Protein 7QDK (pdb70)

B-factor: mean 21.82, std 7.37, range [13.22, 81.45]

Foldseek 3Di:
DVVVVVVVVVVVVVVVVVVVVVVVVVVCD/DVVVVVVVVVVVVVVVVVVVVVVVVVVCD/DVVVVVVVVVVVVVVVVVVVVVVVVVVCD

Solvent-accessible surface area: 6168 Å² total

Secondary structure (DSSP, 8-state):
-HHHHHHHHHHHHHHHHHHHHHHHHHH--/-HHHHHHHHHHHHHHHHHHHHHHHHHH--/-HHHHHHHHHHHHHHHHHHHHHHHHHH--

Sequence (87 aa):
GELAALKQELAALKWELAALKEELAALKGGELAALKQELAALKWWEELAALKEELAALKGGELAALKQELAA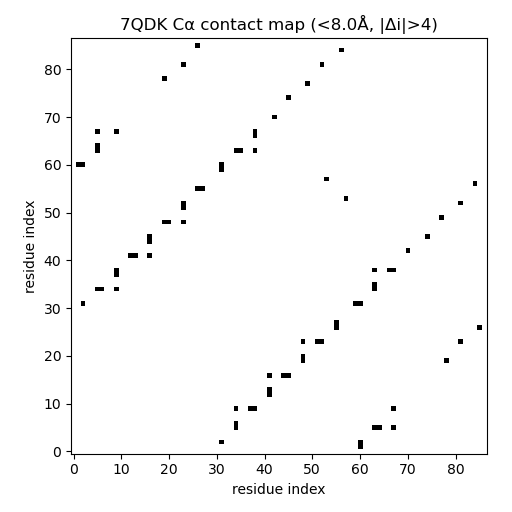LKWELAALKEELAALKG

Radius of gyration: 14.19 Å; Cα contacts (8 Å, |Δi|>4): 41; chains: 3; bounding box: 20×17×45 Å

Structure (mmCIF, N/CA/C/O backbone):
data_7QDK
#
_entry.id   7QDK
#
_cell.length_a   22.220
_cell.length_b   22.220
_cell.length_c   128.320
_cell.angle_alpha   90.000
_cell.angle_beta   90.000
_cell.angle_gamma   120.000
#
_symmetry.space_group_name_H-M   'P 31'
#
loop_
_entity.id
_entity.type
_entity.pdbx_description
1 polymer CC-TypeN-LaLd
2 non-polymer 'SODIUM ION'
3 non-polymer (4S)-2-METHYL-2,4-PENTANEDIOL
4 non-polymer GLYCEROL
5 water water
#
loop_
_atom_site.group_PDB
_atom_site.id
_atom_site.type_symbol
_atom_site.label_atom_id
_atom_site.label_alt_id
_atom_site.label_comp_id
_atom_site.label_asym_id
_atom_site.label_entity_id
_atom_site.label_seq_id
_atom_site.pdbx_PDB_ins_code
_atom_site.Cartn_x
_atom_site.Cartn_y
_atom_site.Cartn_z
_atom_site.occupancy
_atom_site.B_iso_or_equiv
_atom_site.auth_seq_id
_atom_site.auth_comp_id
_atom_site.auth_asym_id
_atom_site.auth_atom_id
_atom_site.pdbx_PDB_model_num
ATOM 4 N N . GLY A 1 2 ? 8.424 1.327 -10.512 1.00 25.67 1 GLY A N 1
ATOM 5 C CA . GLY A 1 2 ? 8.828 0.618 -9.274 1.00 25.42 1 GLY A CA 1
ATOM 6 C C . GLY A 1 2 ? 8.717 1.517 -8.058 1.00 23.88 1 GLY A C 1
ATOM 7 O O . GLY A 1 2 ? 8.206 1.070 -7.004 1.00 24.12 1 GLY A O 1
ATOM 8 N N . GLU A 1 3 ? 9.135 2.776 -8.197 1.00 22.77 2 GLU A N 1
ATOM 9 C CA . GLU A 1 3 ? 9.062 3.770 -7.094 1.00 24.13 2 GLU A CA 1
ATOM 10 C C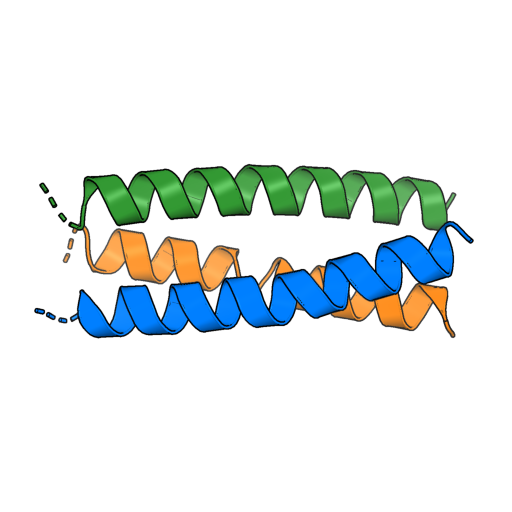 . GLU A 1 3 ? 7.597 4.101 -6.805 1.00 21.62 2 GLU A C 1
ATOM 11 O O . GLU A 1 3 ? 7.228 4.161 -5.645 1.00 22.72 2 GLU A O 1
ATOM 14 N N . LEU A 1 4 ? 6.763 4.266 -7.819 1.00 20.16 3 LEU A N 1
ATOM 15 C CA . LEU A 1 4 ? 5.329 4.572 -7.636 1.00 20.60 3 LEU A CA 1
ATOM 16 C C . LEU A 1 4 ? 4.659 3.396 -6.913 1.00 19.04 3 LEU A C 1
ATOM 17 O O . LEU A 1 4 ? 3.931 3.641 -5.961 1.00 18.55 3 LEU A O 1
ATOM 22 N N . ALA A 1 5 ? 4.945 2.162 -7.322 1.00 17.80 4 ALA A N 1
ATOM 23 C CA . ALA A 1 5 ? 4.367 0.956 -6.697 1.00 18.43 4 ALA A CA 1
ATOM 24 C C . ALA A 1 5 ? 4.794 0.910 -5.224 1.00 17.47 4 ALA A C 1
ATOM 25 O O . ALA A 1 5 ? 3.948 0.616 -4.345 1.00 17.66 4 ALA A O 1
ATOM 27 N N . ALA A 1 6 ? 6.060 1.187 -4.940 1.00 16.88 5 ALA A N 1
ATOM 28 C CA . ALA A 1 6 ? 6.594 1.158 -3.558 1.00 17.49 5 ALA A CA 1
ATOM 29 C C . ALA A 1 6 ? 5.893 2.231 -2.722 1.00 16.37 5 ALA A C 1
ATOM 30 O O . ALA A 1 6 ? 5.551 1.956 -1.557 1.00 17.52 5 ALA A O 1
ATOM 32 N N . LEU A 1 7 ? 5.692 3.427 -3.266 1.00 16.84 6 LEU A N 1
ATOM 33 C CA . LEU A 1 7 ? 5.021 4.521 -2.518 1.00 19.01 6 LEU A CA 1
ATOM 34 C C . LEU A 1 7 ? 3.565 4.147 -2.261 1.00 17.27 6 LEU A C 1
ATOM 35 O O . LEU A 1 7 ? 3.073 4.389 -1.141 1.00 17.61 6 LEU A O 1
ATOM 40 N N . LYS A 1 8 ? 2.891 3.537 -3.234 1.00 16.97 7 LYS A N 1
ATOM 41 C CA . LYS A 1 8 ? 1.475 3.120 -3.072 1.00 17.09 7 LYS A CA 1
ATOM 42 C C . LYS A 1 8 ? 1.382 2.105 -1.933 1.00 17.10 7 LYS A C 1
ATOM 43 O O . LYS A 1 8 ? 0.447 2.223 -1.094 1.00 18.34 7 LYS A O 1
ATOM 49 N N . GLN A 1 9 ? 2.317 1.155 -1.882 1.00 16.50 8 GLN A N 1
ATOM 50 C CA . GLN A 1 9 ? 2.334 0.098 -0.834 1.00 17.77 8 GLN A CA 1
ATOM 51 C C . GLN A 1 9 ? 2.560 0.754 0.534 1.00 17.68 8 GLN A C 1
ATOM 52 O O . GLN A 1 9 ? 1.891 0.357 1.515 1.00 19.17 8 GLN A O 1
ATOM 58 N N . GLU A 1 10 ? 3.480 1.712 0.623 1.00 18.08 9 GLU A N 1
ATOM 59 C CA . GLU A 1 10 ? 3.785 2.386 1.913 1.00 18.64 9 GLU A CA 1
ATOM 60 C C . GLU A 1 10 ? 2.551 3.168 2.367 1.00 17.55 9 GLU A C 1
ATOM 61 O O . GLU A 1 10 ? 2.228 3.148 3.554 1.00 18.19 9 GLU A O 1
ATOM 67 N N . LEU A 1 11 ? 1.869 3.853 1.457 1.00 17.04 10 LEU A N 1
ATOM 68 C CA . LEU A 1 11 ? 0.675 4.637 1.849 1.00 16.26 10 LEU A CA 1
ATOM 69 C C . LEU A 1 11 ? -0.424 3.703 2.344 1.00 16.32 10 LEU A C 1
ATOM 70 O O . LEU A 1 11 ? -1.097 4.033 3.347 1.00 17.94 10 LEU A O 1
ATOM 75 N N . ALA A 1 12 ? -0.595 2.546 1.719 1.00 17.38 11 ALA A N 1
ATOM 76 C CA . ALA A 1 12 ? -1.636 1.587 2.140 1.00 19.23 11 ALA A CA 1
ATOM 77 C C . ALA A 1 12 ? -1.311 1.117 3.554 1.00 18.18 11 ALA A C 1
ATOM 78 O O . ALA A 1 12 ? -2.240 1.011 4.368 1.00 20.03 11 ALA A O 1
ATOM 80 N N . ALA A 1 13 ? -0.043 0.841 3.849 1.00 17.36 12 ALA A N 1
ATOM 81 C CA . ALA A 1 13 ? 0.387 0.352 5.178 1.00 19.37 12 ALA A CA 1
ATOM 82 C C . ALA A 1 13 ? 0.134 1.457 6.205 1.00 18.36 12 ALA A C 1
ATOM 83 O O . ALA A 1 13 ? -0.334 1.153 7.309 1.00 18.71 12 ALA A O 1
ATOM 85 N N . LEU A 1 14 ? 0.470 2.699 5.868 1.00 17.47 13 LEU A N 1
ATOM 86 C CA . LEU A 1 14 ? 0.298 3.840 6.799 1.00 17.80 13 LEU A CA 1
ATOM 87 C C . LEU A 1 14 ? -1.182 4.034 7.133 1.00 16.99 13 LEU A C 1
ATOM 88 O O . LEU A 1 14 ? -1.447 4.404 8.292 1.00 18.52 13 LEU A O 1
ATOM 93 N N . LYS A 1 15 ? -2.127 3.733 6.249 1.00 17.35 14 LYS A N 1
ATOM 94 C CA . LYS A 1 15 ? -3.574 3.801 6.579 1.00 18.28 14 LYS A CA 1
ATOM 95 C C . LYS A 1 15 ? -3.891 2.847 7.744 1.00 17.60 14 LYS A C 1
ATOM 96 O O . LYS A 1 15 ? -4.575 3.244 8.695 1.00 17.90 14 LYS A O 1
ATOM 100 N N . TRP A 1 16 ? -3.374 1.627 7.685 1.00 15.91 15 TRP A N 1
ATOM 101 C CA . TRP A 1 16 ? -3.598 0.621 8.749 1.00 16.51 15 TRP A CA 1
ATOM 102 C C . TRP A 1 16 ? -2.897 1.089 10.022 1.00 16.19 15 TRP A C 1
ATOM 103 O O . TRP A 1 16 ? -3.476 0.939 11.086 1.00 17.27 15 TRP A O 1
ATOM 114 N N . GLU A 1 17 ? -1.679 1.615 9.932 1.00 15.01 16 GLU A N 1
ATOM 115 C CA . GLU A 1 17 ? -0.929 2.106 11.124 1.00 15.23 16 GLU A CA 1
ATOM 116 C C . GLU A 1 17 ? -1.734 3.220 11.820 1.00 15.31 16 GLU A C 1
ATOM 117 O O . GLU A 1 17 ? -1.849 3.219 13.066 1.00 15.37 16 GLU A O 1
ATOM 123 N N . LEU A 1 18 ? -2.260 4.167 11.057 1.00 15.87 17 LEU A N 1
ATOM 124 C CA . LEU A 1 18 ? -3.041 5.270 11.665 1.00 15.69 17 LEU A CA 1
ATOM 125 C C . LEU A 1 18 ? -4.325 4.724 12.297 1.00 15.00 17 LEU A C 1
ATOM 126 O O . LEU A 1 18 ? -4.706 5.195 13.373 1.00 16.02 17 LEU A O 1
ATOM 131 N N . ALA A 1 19 ? -4.999 3.770 11.672 1.00 15.35 18 ALA A N 1
ATOM 132 C CA . ALA A 1 19 ? -6.211 3.147 12.251 1.00 16.37 18 ALA A CA 1
ATOM 133 C C . ALA A 1 19 ? -5.846 2.470 13.579 1.00 15.39 18 ALA A C 1
ATOM 134 O O . ALA A 1 19 ? -6.613 2.584 14.543 1.00 17.40 18 ALA A O 1
ATOM 136 N N . ALA A 1 20 ? -4.712 1.785 13.652 1.00 15.83 19 ALA A N 1
ATOM 137 C CA . ALA A 1 20 ? -4.291 1.100 14.897 1.00 16.56 19 ALA A CA 1
ATOM 138 C C . ALA A 1 20 ? -4.016 2.150 15.976 1.00 15.41 19 ALA A C 1
ATOM 139 O O . ALA A 1 20 ? -4.396 1.925 17.149 1.00 16.14 19 ALA A O 1
ATOM 141 N N . LEU A 1 21 ? -3.430 3.288 15.619 1.00 15.25 20 LEU A N 1
ATOM 142 C CA . LEU A 1 21 ? -3.170 4.351 16.613 1.00 16.17 20 LEU A CA 1
ATOM 143 C C . LEU A 1 21 ? -4.498 4.926 17.096 1.00 14.68 20 LEU A C 1
ATOM 144 O O . LEU A 1 21 ? -4.625 5.190 18.298 1.00 15.63 20 LEU A O 1
ATOM 149 N N . LYS A 1 22 ? -5.475 5.108 16.219 1.00 15.90 21 LYS A N 1
ATOM 150 C CA . LYS A 1 22 ? -6.820 5.568 16.643 1.00 15.85 21 LYS A CA 1
ATOM 151 C C . LYS A 1 22 ? -7.402 4.607 17.695 1.00 15.48 21 LYS A C 1
ATOM 152 O O . LYS A 1 22 ? -7.995 5.073 18.671 1.00 15.36 21 LYS A O 1
ATOM 158 N N . GLU A 1 23 ? -7.260 3.302 17.494 1.00 15.20 22 GLU A N 1
ATOM 159 C CA . GLU A 1 23 ? -7.776 2.283 18.439 1.00 16.35 22 GLU A CA 1
ATOM 160 C C . GLU A 1 23 ? -7.053 2.412 19.788 1.00 15.39 22 GLU A C 1
ATOM 161 O O . GLU A 1 23 ? -7.695 2.286 20.839 1.00 16.13 22 GLU A O 1
ATOM 167 N N . GLU A 1 24 ? -5.746 2.632 19.767 1.00 15.12 23 GLU A N 1
ATOM 168 C CA . GLU A 1 24 ? -4.945 2.790 21.008 1.00 15.68 23 GLU A CA 1
ATOM 169 C C . GLU A 1 24 ? -5.392 4.064 21.742 1.00 15.42 23 GLU A C 1
ATOM 170 O O . GLU A 1 24 ? -5.503 4.050 22.970 1.00 16.37 23 GLU A O 1
ATOM 176 N N . LEU A 1 25 ? -5.627 5.153 21.026 1.00 15.48 24 LEU A N 1
ATOM 177 C CA . LEU A 1 25 ? -6.109 6.401 21.658 1.00 14.95 24 LEU A CA 1
ATOM 178 C C . LEU A 1 25 ? -7.499 6.173 22.264 1.00 14.30 24 LEU A C 1
ATOM 179 O O . LEU A 1 25 ? -7.749 6.669 23.366 1.00 15.74 24 LEU A O 1
ATOM 184 N N . ALA A 1 26 ? -8.401 5.475 21.578 1.00 14.85 25 ALA A N 1
ATOM 185 C CA . ALA A 1 26 ? -9.743 5.186 22.138 1.00 15.15 25 ALA A CA 1
ATOM 186 C C . ALA A 1 26 ? -9.585 4.379 23.434 1.00 15.33 25 ALA A C 1
ATOM 187 O O . ALA A 1 26 ? -10.295 4.670 24.416 1.00 16.28 25 ALA A O 1
ATOM 189 N N . ALA A 1 27 ? -8.673 3.407 23.463 1.00 15.86 26 ALA A N 1
ATOM 190 C CA . ALA A 1 27 ? -8.435 2.588 24.667 1.00 16.09 26 ALA A CA 1
ATOM 191 C C . ALA A 1 27 ? -7.968 3.493 25.810 1.00 15.98 26 ALA A C 1
ATOM 192 O O . ALA A 1 27 ? -8.438 3.311 26.947 1.00 18.19 26 ALA A O 1
ATOM 194 N N . LEU A 1 28 ? -7.100 4.455 25.526 1.00 16.43 27 LEU A N 1
ATOM 195 C CA . LEU A 1 28 ? -6.617 5.404 26.552 1.00 18.23 27 LEU A CA 1
ATOM 196 C C . LEU A 1 28 ? -7.778 6.265 27.040 1.00 17.07 27 LEU A C 1
ATOM 197 O O . LEU A 1 28 ? -7.868 6.527 28.249 1.00 20.12 27 LEU A O 1
ATOM 202 N N . LYS A 1 29 ? -8.672 6.683 26.152 1.00 17.22 28 LYS A N 1
ATOM 203 C CA . LYS A 1 29 ? -9.908 7.396 26.533 1.00 18.97 28 LYS A CA 1
ATOM 204 C C . LYS A 1 29 ? -10.733 6.547 27.508 1.00 17.79 28 LYS A C 1
ATOM 205 O O . LYS A 1 29 ? -11.172 7.041 28.549 1.00 21.57 28 LYS A O 1
ATOM 222 N N . GLY A 1 31 ? -9.697 3.991 29.330 1.00 21.54 30 GLY A N 1
ATOM 223 C CA . GLY A 1 31 ? -8.952 3.636 30.514 1.00 22.24 30 GLY A CA 1
ATOM 224 C C . GLY A 1 31 ? -8.816 4.863 31.378 1.00 22.54 30 GLY A C 1
ATOM 225 O O . GLY A 1 31 ? -9.221 5.974 31.058 1.00 25.78 30 GLY A O 1
ATOM 230 N N . GLY B 1 2 ? -3.808 9.765 -13.685 1.00 18.90 1 GLY B N 1
ATOM 231 C CA . GLY B 1 2 ? -4.044 10.279 -12.313 1.00 18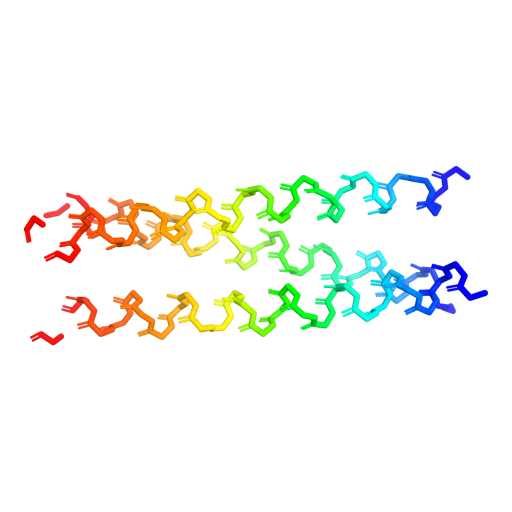.94 1 GLY B CA 1
ATOM 232 C C . GLY B 1 2 ? -3.378 9.439 -11.242 1.00 19.06 1 GLY B C 1
ATOM 233 O O . GLY B 1 2 ? -3.785 9.624 -10.091 1.00 20.90 1 GLY B O 1
ATOM 234 N N . GLU B 1 3 ? -2.377 8.614 -11.545 0.66 17.24 2 GLU B N 1
ATOM 235 C CA . GLU B 1 3 ? -1.783 7.677 -10.543 1.00 20.62 2 GLU B CA 1
ATOM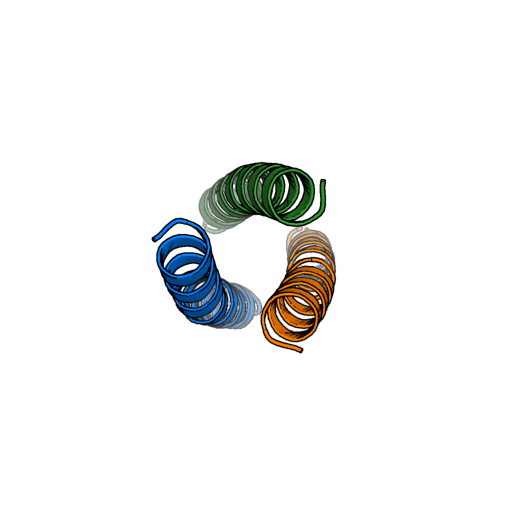 236 C C . GLU B 1 3 ? -1.033 8.486 -9.474 1.00 20.13 2 GLU B C 1
ATOM 237 O O . GLU B 1 3 ? -1.199 8.184 -8.264 1.00 20.62 2 GLU B O 1
ATOM 243 N N . LEU B 1 4 ? -0.222 9.459 -9.872 1.00 19.24 3 LEU B N 1
ATOM 244 C CA . LEU B 1 4 ? 0.555 10.248 -8.877 1.00 19.25 3 LEU B CA 1
ATOM 245 C C . LEU B 1 4 ? -0.396 11.185 -8.143 1.00 17.64 3 LEU B C 1
ATOM 246 O O . LEU B 1 4 ? -0.233 11.374 -6.941 1.00 18.59 3 LEU B O 1
ATOM 251 N N . ALA B 1 5 ? -1.376 11.747 -8.827 1.00 16.38 4 ALA B N 1
ATOM 252 C CA . ALA B 1 5 ? -2.341 12.683 -8.218 1.00 18.47 4 ALA B CA 1
ATOM 253 C C . ALA B 1 5 ? -3.114 11.954 -7.121 1.00 17.29 4 ALA B C 1
ATOM 254 O O . ALA B 1 5 ? -3.345 12.534 -6.041 1.00 17.27 4 ALA B O 1
ATOM 256 N N . ALA B 1 6 ? -3.489 10.702 -7.353 1.00 17.61 5 ALA B N 1
ATOM 257 C CA . ALA B 1 6 ? -4.236 9.894 -6.359 1.00 17.59 5 ALA B CA 1
ATOM 258 C C . ALA B 1 6 ? -3.366 9.683 -5.116 1.00 16.90 5 ALA B C 1
ATOM 259 O O . ALA B 1 6 ? -3.866 9.771 -3.986 1.00 18.20 5 ALA B O 1
ATOM 261 N N . LEU B 1 7 ? -2.084 9.391 -5.300 1.00 16.38 6 LEU B N 1
ATOM 262 C CA . LEU B 1 7 ? -1.149 9.167 -4.169 1.00 17.26 6 LEU B CA 1
ATOM 263 C C . LEU B 1 7 ? -0.970 10.481 -3.406 1.00 15.44 6 LEU B C 1
ATOM 264 O O . LEU B 1 7 ? -0.948 10.451 -2.171 1.00 16.30 6 LEU B O 1
ATOM 269 N N . LYS B 1 8 ? -0.865 11.610 -4.092 1.00 15.41 7 LYS B N 1
ATOM 270 C CA . LYS B 1 8 ? -0.712 12.936 -3.446 1.00 15.62 7 LYS B CA 1
ATOM 271 C C . LYS B 1 8 ? -1.937 13.210 -2.565 1.00 15.06 7 LYS B C 1
ATOM 272 O O . LYS B 1 8 ? -1.784 13.685 -1.437 1.00 16.57 7 LYS B O 1
ATOM 278 N N . GLN B 1 9 ? -3.128 12.895 -3.046 1.00 14.73 8 GLN B N 1
ATOM 279 C CA . GLN B 1 9 ? -4.384 13.129 -2.297 1.00 17.03 8 GLN B CA 1
ATOM 280 C C . GLN B 1 9 ? -4.424 12.208 -1.076 1.00 16.58 8 GLN B C 1
ATOM 281 O O . GLN B 1 9 ? -4.834 12.658 0.001 1.00 16.48 8 GLN B O 1
ATOM 287 N N . GLU B 1 10 ? -3.993 10.959 -1.215 1.00 16.03 9 GLU B N 1
ATOM 288 C CA . GLU B 1 10 ? -3.973 10.006 -0.073 1.00 17.22 9 GLU B CA 1
ATOM 289 C C . GLU B 1 10 ? -2.974 10.515 0.972 1.00 15.90 9 GLU B C 1
ATOM 290 O O . GLU B 1 10 ? -3.253 10.454 2.166 1.00 16.98 9 GLU B O 1
ATOM 296 N N . LEU B 1 11 ? -1.816 10.985 0.552 1.00 16.03 10 LEU B N 1
ATOM 297 C CA . LEU B 1 11 ? -0.781 11.485 1.487 1.00 16.82 10 LEU B CA 1
ATOM 298 C C . LEU B 1 11 ? -1.329 12.709 2.225 1.00 15.38 10 LEU B C 1
ATOM 299 O O . LEU B 1 11 ? -1.135 12.817 3.429 1.00 16.39 10 LEU B O 1
ATOM 304 N N . ALA B 1 12 ? -2.029 13.607 1.550 1.00 15.59 11 ALA B N 1
ATOM 305 C CA . ALA B 1 12 ? -2.596 14.806 2.197 1.00 15.78 11 ALA B CA 1
ATOM 306 C C . ALA B 1 12 ? -3.622 14.374 3.244 1.00 16.27 11 ALA B C 1
ATOM 307 O O . ALA B 1 12 ? -3.627 14.940 4.343 1.00 16.40 11 ALA B O 1
ATOM 309 N N . ALA B 1 13 ? -4.454 13.389 2.939 1.00 15.99 12 ALA B N 1
ATOM 310 C CA . ALA B 1 13 ? -5.474 12.879 3.882 1.00 17.41 12 ALA B CA 1
ATOM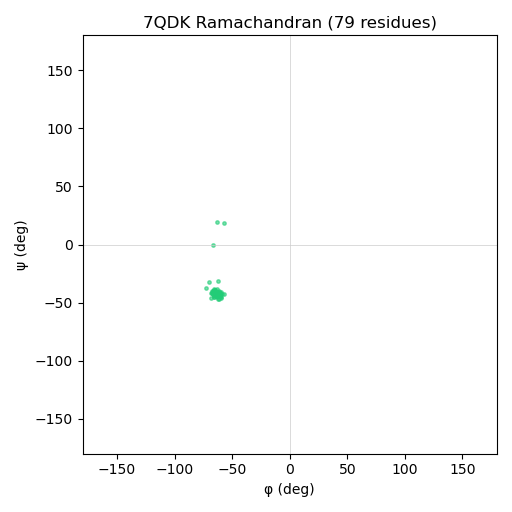 311 C C . ALA B 1 13 ? -4.762 12.256 5.088 1.00 16.10 12 ALA B C 1
ATOM 312 O O . ALA B 1 13 ? -5.201 12.498 6.213 1.00 16.92 12 ALA B O 1
ATOM 314 N N . LEU B 1 14 ? -3.724 11.461 4.867 1.00 16.41 13 LEU B N 1
ATOM 315 C CA . LEU B 1 14 ? -2.975 10.806 5.975 1.00 15.45 13 LEU B CA 1
ATOM 316 C C . LEU B 1 14 ? -2.322 11.881 6.855 1.00 15.65 13 LEU B C 1
ATOM 317 O O . LEU B 1 14 ? -2.286 11.728 8.079 1.00 15.80 13 LEU B O 1
ATOM 322 N N . LYS B 1 15 ? -1.810 12.952 6.283 1.00 14.73 14 LYS B N 1
ATOM 323 C CA . LYS B 1 15 ? -1.184 14.058 7.047 1.00 16.05 14 LYS B CA 1
ATOM 324 C C . LYS B 1 15 ? -2.236 14.713 7.937 1.00 15.46 14 LYS B C 1
ATOM 325 O O . LYS B 1 15 ? -1.950 14.993 9.095 1.00 15.12 14 LYS B O 1
ATOM 331 N N . TRP B 1 16 ? -3.433 14.925 7.425 1.00 15.46 15 TRP B N 1
ATOM 332 C CA A TRP B 1 16 ? -4.562 15.501 8.187 0.46 15.67 15 TRP B CA 1
ATOM 333 C CA B TRP B 1 16 ? -4.563 15.509 8.193 0.54 17.07 15 TRP B CA 1
ATOM 334 C C . TRP B 1 16 ? -4.932 14.552 9.334 1.00 15.44 15 TRP B C 1
ATOM 335 O O . TRP B 1 16 ? -5.129 15.021 10.456 1.00 16.66 15 TRP B O 1
ATOM 356 N N . GLU B 1 17 ? -5.029 13.262 9.057 1.00 15.37 16 GLU B N 1
ATOM 357 C CA A GLU B 1 17 ? -5.391 12.260 10.089 0.68 16.27 16 GLU B CA 1
ATOM 358 C CA B GLU B 1 17 ? -5.368 12.216 10.061 0.32 15.16 16 GLU B CA 1
ATOM 359 C C . GLU B 1 17 ? -4.296 12.208 11.157 1.00 14.20 16 GLU B C 1
ATOM 360 O O . GLU B 1 17 ? -4.639 12.116 12.331 1.00 14.92 16 GLU B O 1
ATOM 371 N N . LEU B 1 18 ? -3.025 12.289 10.792 1.00 14.33 17 LEU B N 1
ATOM 372 C CA . LEU B 1 18 ? -1.923 12.303 11.789 1.00 14.70 17 LEU B CA 1
ATOM 373 C C . LEU B 1 18 ? -2.058 13.542 12.682 1.00 14.49 17 LEU B C 1
ATOM 374 O O . LEU B 1 18 ? -1.910 13.430 13.918 1.00 15.18 17 LEU B O 1
ATOM 379 N N . ALA B 1 19 ? -2.334 14.705 12.105 1.00 14.34 18 ALA B N 1
ATOM 380 C CA . ALA B 1 19 ? -2.515 15.942 12.895 1.00 15.29 18 ALA B CA 1
ATOM 381 C C . ALA B 1 19 ? -3.689 15.758 13.861 1.00 14.21 18 ALA B C 1
ATOM 382 O O . ALA B 1 19 ? -3.566 16.152 15.030 1.00 15.11 18 ALA B O 1
ATOM 384 N N . ALA B 1 20 ? -4.789 15.164 13.417 1.00 14.46 19 ALA B N 1
ATOM 385 C CA . ALA B 1 20 ? -5.984 14.966 14.262 1.00 15.09 19 ALA B CA 1
ATOM 386 C C . ALA B 1 20 ? -5.634 13.996 15.395 1.00 13.72 19 ALA B C 1
ATOM 387 O O . ALA B 1 20 ? -6.103 14.208 16.518 1.00 14.77 19 ALA B O 1
ATOM 389 N N . LEU B 1 21 ? -4.842 12.958 15.138 1.00 13.74 20 LEU B N 1
ATOM 390 C CA . LEU B 1 21 ? -4.437 11.991 16.192 1.00 14.05 20 LEU B CA 1
ATOM 391 C C . LEU B 1 21 ? -3.565 12.722 17.214 1.00 13.92 20 LEU B C 1
ATOM 392 O O . LEU B 1 21 ? -3.733 12.489 18.418 1.00 14.01 20 LEU B O 1
ATOM 397 N N . LYS B 1 22 ? -2.657 13.578 16.773 1.00 13.55 21 LYS B N 1
ATOM 398 C CA . LYS B 1 22 ? -1.822 14.360 17.709 1.00 13.87 21 LYS B CA 1
ATOM 399 C C . LYS B 1 22 ? -2.716 15.223 18.603 1.00 13.58 21 LYS B C 1
ATOM 400 O O . LYS B 1 22 ? -2.428 15.339 19.814 1.00 14.25 21 LYS B O 1
ATOM 406 N N . GLU B 1 23 ? -3.756 15.833 18.054 1.00 14.22 22 GLU B N 1
ATOM 407 C CA . GLU B 1 23 ? -4.676 16.691 18.840 1.00 15.38 22 GLU B CA 1
ATOM 408 C C . GLU B 1 23 ? -5.428 15.842 19.866 1.00 14.47 22 GLU B C 1
ATOM 409 O O . GLU B 1 23 ? -5.577 16.277 21.009 1.00 15.82 22 GLU B O 1
ATOM 415 N N . GLU B 1 24 ? -5.850 14.650 19.483 1.00 13.78 23 GLU B N 1
ATOM 416 C CA . GLU B 1 24 ? -6.565 13.728 20.395 1.00 14.72 23 GLU B CA 1
ATOM 417 C C . GLU B 1 24 ? -5.621 13.298 21.513 1.00 13.98 23 GLU B C 1
ATOM 418 O O . GLU B 1 24 ? -6.066 13.259 22.677 1.00 15.21 23 GLU B O 1
ATOM 424 N N . LEU B 1 25 ? -4.364 13.005 21.205 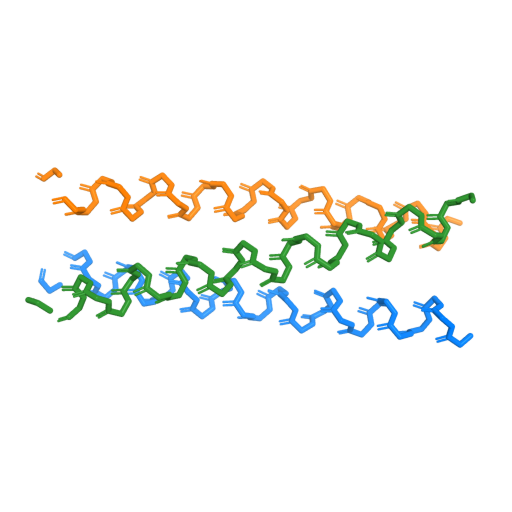1.00 13.84 24 LEU B N 1
ATOM 425 C CA . LEU B 1 25 ? -3.400 12.607 22.251 1.00 13.83 24 LEU B CA 1
ATOM 426 C C . LEU B 1 25 ? -3.171 13.780 23.205 1.00 13.94 24 LEU B C 1
ATOM 427 O O . LEU B 1 25 ? -3.142 13.538 24.423 1.00 15.06 24 LEU B O 1
ATOM 432 N N . ALA B 1 26 ? -3.033 15.008 22.716 1.00 13.22 25 ALA B N 1
ATOM 433 C CA . ALA B 1 26 ? -2.841 16.179 23.600 1.00 13.82 25 ALA B CA 1
ATOM 434 C C . ALA B 1 26 ? -4.055 16.308 24.529 1.00 13.95 25 ALA B C 1
ATOM 435 O O . ALA B 1 26 ? -3.876 16.594 25.716 1.00 14.65 25 ALA B O 1
ATOM 437 N N . ALA B 1 27 ? -5.260 16.117 24.009 1.00 14.72 26 ALA B N 1
ATOM 438 C CA . ALA B 1 27 ? -6.501 16.219 24.806 1.00 16.18 26 ALA B CA 1
ATOM 439 C C . ALA B 1 27 ? -6.476 15.153 25.912 1.00 16.05 26 ALA B C 1
ATOM 440 O O . ALA B 1 27 ? -6.882 15.442 27.041 1.00 17.82 26 ALA B O 1
ATOM 442 N N . LEU B 1 28 ? -6.021 13.946 25.610 1.00 15.40 27 LEU B N 1
ATOM 443 C CA . LEU B 1 28 ? -5.936 12.868 26.625 1.00 16.69 27 LEU B CA 1
ATOM 444 C C . LEU B 1 28 ? -4.872 13.252 27.660 1.00 15.88 27 LEU B C 1
ATOM 445 O O . LEU B 1 28 ? -5.073 13.033 28.865 1.00 18.73 27 LEU B O 1
ATOM 450 N N . LYS B 1 29 ? -3.748 13.785 27.223 1.00 14.78 28 LYS B N 1
ATOM 451 C CA . LYS B 1 29 ? -2.615 14.086 28.126 1.00 15.14 28 LYS B CA 1
ATOM 452 C C . LYS B 1 29 ? -3.021 15.189 29.094 1.00 14.63 28 LYS B C 1
ATOM 453 O O . LYS B 1 29 ? -2.727 15.088 30.288 1.00 15.91 28 LYS B O 1
ATOM 471 N N . GLY B 1 31 ? -6.275 16.938 29.246 1.00 18.03 30 GLY B N 1
ATOM 472 C CA . GLY B 1 31 ? -7.678 17.100 29.575 1.00 21.68 30 GLY B CA 1
ATOM 473 C C . GLY B 1 31 ? -8.067 16.177 30.702 1.00 28.39 30 GLY B C 1
ATOM 474 O O . GLY B 1 31 ? -9.138 16.350 31.269 1.00 36.52 30 GLY B O 1
ATOM 479 N N . GLY C 1 2 ? 10.927 16.381 -9.075 1.00 20.78 1 GLY C N 1
ATOM 480 C CA . GLY C 1 2 ? 9.516 16.473 -9.492 1.00 19.79 1 GLY C CA 1
ATOM 481 C C . GLY C 1 2 ? 8.563 15.817 -8.502 1.00 17.87 1 GLY C C 1
ATOM 482 O O . GLY C 1 2 ? 8.821 15.830 -7.300 1.00 18.54 1 GLY C O 1
ATOM 483 N N . GLU C 1 3 ? 7.433 15.344 -9.019 1.00 16.75 2 GLU C N 1
ATOM 484 C CA . GLU C 1 3 ? 6.267 14.896 -8.222 1.00 16.94 2 GLU C CA 1
ATOM 485 C C . GLU C 1 3 ? 6.638 13.660 -7.402 1.00 16.00 2 GLU C C 1
ATOM 486 O O . GLU C 1 3 ? 6.309 13.630 -6.204 1.00 16.51 2 GLU C O 1
ATOM 492 N N . LEU C 1 4 ? 7.309 12.676 -7.989 1.00 16.51 3 LEU C N 1
ATOM 493 C CA . LEU C 1 4 ? 7.643 11.430 -7.256 1.00 17.37 3 LEU C CA 1
ATOM 494 C C . LEU C 1 4 ? 8.649 11.755 -6.146 1.00 16.94 3 LEU C C 1
ATOM 495 O O . LEU C 1 4 ? 8.472 11.259 -5.027 1.00 16.97 3 LEU C O 1
ATOM 499 N N . ALA C 1 5 ? 9.641 12.599 -6.418 1.00 17.01 4 ALA C N 1
ATOM 500 C CA . ALA C 1 5 ? 10.628 13.004 -5.395 1.00 17.39 4 ALA C CA 1
ATOM 501 C C . ALA C 1 5 ? 9.892 13.699 -4.246 1.00 16.38 4 ALA C C 1
ATOM 502 O O . ALA C 1 5 ? 10.194 13.424 -3.059 1.00 17.41 4 ALA C O 1
ATOM 504 N N . ALA C 1 6 ? 8.958 14.593 -4.564 1.00 16.29 5 ALA C N 1
ATOM 505 C CA . ALA C 1 6 ? 8.193 15.340 -3.543 1.00 16.78 5 ALA C CA 1
ATOM 506 C C . ALA C 1 6 ? 7.361 14.358 -2.706 1.00 16.37 5 ALA C C 1
ATOM 507 O O . ALA C 1 6 ? 7.328 14.515 -1.476 1.00 18.46 5 ALA C O 1
ATOM 509 N N . LEU C 1 7 ? 6.716 13.368 -3.331 1.00 16.15 6 LEU C N 1
ATOM 510 C CA . LEU C 1 7 ? 5.901 12.369 -2.591 1.00 17.55 6 LEU C CA 1
ATOM 511 C C . LEU C 1 7 ? 6.816 11.549 -1.675 1.00 16.48 6 LEU C C 1
ATOM 512 O O . LEU C 1 7 ? 6.435 11.300 -0.525 1.00 17.09 6 LEU C O 1
ATOM 517 N N . LYS C 1 8 ? 7.995 11.148 -2.150 1.00 16.93 7 LYS C N 1
ATOM 518 C CA . LYS C 1 8 ? 8.939 10.336 -1.345 1.00 17.77 7 LYS C CA 1
ATOM 519 C C . LYS C 1 8 ? 9.350 11.134 -0.105 1.00 17.58 7 LYS C C 1
ATOM 520 O O . LYS C 1 8 ? 9.398 10.549 1.016 1.00 18.22 7 LYS C O 1
ATOM 525 N N . GLN C 1 9 ? 9.636 12.426 -0.273 1.00 18.19 8 GLN C N 1
ATOM 526 C CA . GLN C 1 9 ? 10.067 13.298 0.847 1.00 18.80 8 GLN C CA 1
ATOM 527 C C . GLN C 1 9 ? 8.915 13.423 1.855 1.00 18.13 8 GLN C C 1
ATOM 528 O O . GLN C 1 9 ? 9.160 13.371 3.079 1.00 18.56 8 GLN C O 1
ATOM 534 N N . GLU C 1 10 ? 7.687 13.597 1.382 1.00 16.86 9 GLU C N 1
ATOM 535 C CA . GLU C 1 10 ? 6.513 13.755 2.270 1.00 17.58 9 GLU C CA 1
ATOM 536 C C . GLU C 1 10 ? 6.292 12.460 3.032 1.00 16.50 9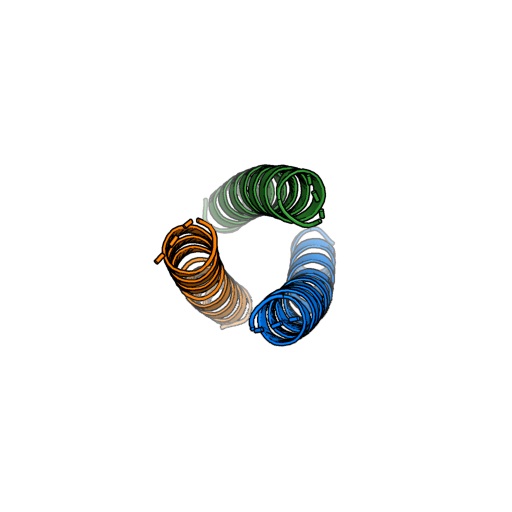 GLU C C 1
ATOM 537 O O . GLU C 1 10 ? 5.999 12.526 4.226 1.00 17.74 9 GLU C O 1
ATOM 543 N N . LEU C 1 11 ? 6.421 11.318 2.386 1.00 16.66 10 LEU C N 1
ATOM 544 C CA . LEU C 1 11 ? 6.211 10.010 3.045 1.00 18.11 10 LEU C CA 1
ATOM 545 C C . LEU C 1 11 ? 7.258 9.845 4.147 1.00 17.68 10 LEU C C 1
ATOM 546 O O . LEU C 1 11 ? 6.900 9.373 5.245 1.00 18.88 10 LEU C O 1
ATOM 551 N N . ALA C 1 12 ? 8.508 10.219 3.882 1.00 18.65 11 ALA C N 1
ATOM 552 C CA . ALA C 1 12 ? 9.580 10.076 4.891 1.00 19.53 11 ALA C CA 1
ATOM 553 C C . ALA C 1 12 ? 9.231 10.923 6.113 1.00 18.44 11 ALA C C 1
ATOM 554 O O . ALA C 1 12 ? 9.376 10.429 7.248 1.00 19.16 11 ALA C O 1
ATOM 556 N N . ALA C 1 13 ? 8.770 12.151 5.894 1.00 17.67 12 ALA C N 1
ATOM 557 C CA . ALA C 1 13 ? 8.438 13.074 7.000 1.00 17.54 12 ALA C CA 1
ATOM 558 C C . ALA C 1 13 ? 7.249 12.510 7.785 1.00 16.31 12 ALA C C 1
ATOM 559 O O . ALA C 1 13 ? 7.274 12.526 9.034 1.00 17.88 12 ALA C O 1
ATOM 561 N N . LEU C 1 14 ? 6.229 12.008 7.095 1.00 15.87 13 LEU C N 1
ATOM 562 C CA . LEU C 1 14 ? 5.024 11.441 7.749 1.00 17.09 13 LEU C CA 1
ATOM 563 C C . LEU C 1 14 ? 5.436 10.235 8.606 1.00 17.42 13 LEU C C 1
ATOM 564 O O . LEU C 1 14 ? 4.942 10.106 9.736 1.00 18.18 13 LEU C O 1
ATOM 569 N N . LYS C 1 15 ? 6.341 9.398 8.123 1.00 16.82 14 LYS C N 1
ATOM 570 C CA . LYS C 1 15 ? 6.779 8.200 8.878 1.00 17.99 14 LYS C CA 1
ATOM 571 C C . LYS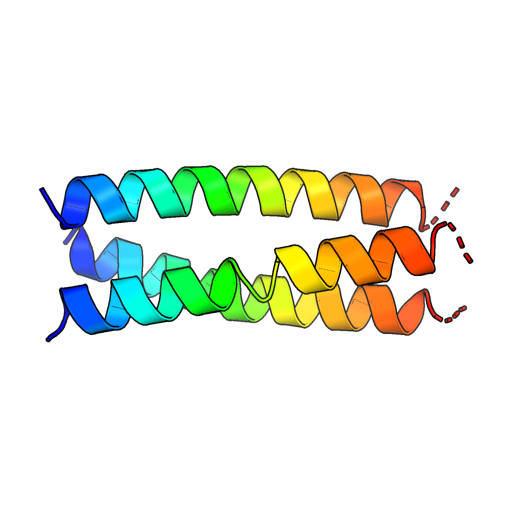 C 1 15 ? 7.512 8.649 10.142 1.00 17.75 14 LYS C C 1
ATOM 572 O O . LYS C 1 15 ? 7.295 8.031 11.209 1.00 18.91 14 LYS C O 1
ATOM 578 N N . TRP C 1 16 ? 8.340 9.688 10.051 1.00 18.28 15 TRP C N 1
ATOM 579 C CA . TRP C 1 16 ? 9.050 10.229 11.236 1.00 19.54 15 TRP C CA 1
ATOM 580 C C . TRP C 1 16 ? 8.024 10.742 12.255 1.00 18.46 15 TRP C C 1
ATOM 581 O O . TRP C 1 16 ? 8.155 10.454 13.470 1.00 19.09 15 TRP C O 1
ATOM 592 N N . GLU C 1 17 ? 7.036 11.499 11.800 1.00 17.29 16 GLU C N 1
ATOM 593 C CA . GLU C 1 17 ? 6.052 12.090 12.737 1.00 17.78 16 GLU C CA 1
ATOM 594 C C . GLU C 1 17 ? 5.152 10.997 13.310 1.00 17.06 16 GLU C C 1
ATOM 595 O O . GLU C 1 17 ? 4.769 11.113 14.463 1.00 18.00 16 GLU C O 1
ATOM 601 N N . LEU C 1 18 ? 4.846 9.942 12.573 1.00 16.95 17 LEU C N 1
ATOM 602 C CA . LEU C 1 18 ? 4.085 8.787 13.101 1.00 16.20 17 LEU C CA 1
ATOM 603 C C . LEU C 1 18 ? 4.890 8.139 14.232 1.00 15.56 17 LEU C C 1
ATOM 604 O O . LEU C 1 18 ? 4.300 7.798 15.265 1.00 15.78 17 LEU C O 1
ATOM 609 N N . ALA C 1 19 ? 6.188 7.945 14.055 1.00 15.43 18 ALA C N 1
ATOM 610 C CA . ALA C 1 19 ? 7.039 7.335 15.096 1.00 16.21 18 ALA C CA 1
ATOM 611 C C . ALA C 1 19 ? 7.023 8.250 16.320 1.00 16.58 18 ALA C C 1
ATOM 612 O O . ALA C 1 19 ? 6.912 7.732 17.449 1.00 16.99 18 ALA C O 1
ATOM 614 N N . ALA C 1 20 ? 7.095 9.565 16.137 1.00 16.39 19 ALA C N 1
ATOM 615 C CA . ALA C 1 20 ? 7.088 10.510 17.274 1.00 16.58 19 ALA C CA 1
ATOM 616 C C . ALA C 1 20 ? 5.751 10.390 18.027 1.00 17.07 19 ALA C C 1
ATOM 617 O O . ALA C 1 20 ? 5.758 10.361 19.267 1.00 16.90 19 ALA C O 1
ATOM 619 N N . LEU C 1 21 ? 4.635 10.281 17.306 1.00 16.25 20 LEU C N 1
ATOM 620 C CA . LEU C 1 21 ? 3.297 10.141 17.935 1.00 15.61 20 LEU C CA 1
ATOM 621 C C . LEU C 1 21 ? 3.249 8.820 18.708 1.00 15.33 20 LEU C C 1
ATOM 622 O O . LEU C 1 21 ? 2.764 8.811 19.837 1.00 16.12 20 LEU C O 1
ATOM 627 N N . LYS C 1 22 ? 3.739 7.732 18.123 1.00 15.27 21 LYS C N 1
ATOM 628 C CA . LYS C 1 22 ? 3.739 6.411 18.790 1.00 16.16 21 LYS C CA 1
ATOM 629 C C . LYS C 1 22 ? 4.519 6.512 20.101 1.00 15.28 21 LYS C C 1
ATOM 630 O O . LYS C 1 22 ? 4.074 5.941 21.100 1.00 16.28 21 LYS C O 1
ATOM 636 N N . GLU C 1 23 ? 5.661 7.192 20.101 1.00 14.23 22 GLU C N 1
ATOM 637 C CA . GLU C 1 23 ? 6.532 7.278 21.290 1.00 15.53 22 GLU C CA 1
ATOM 638 C C . GLU C 1 23 ? 5.804 8.078 22.357 1.00 15.11 22 GLU C C 1
ATOM 639 O O . GLU C 1 23 ? 5.888 7.676 23.535 1.00 16.07 22 GLU C O 1
ATOM 645 N N . GLU C 1 24 ? 5.132 9.155 21.988 1.00 14.99 23 GLU C N 1
ATOM 646 C CA . GLU C 1 24 ? 4.390 9.990 22.962 1.00 14.95 23 GLU C CA 1
ATOM 647 C C . GLU C 1 24 ? 3.233 9.178 23.537 1.00 14.81 23 GLU C C 1
ATOM 648 O O . GLU C 1 24 ? 3.009 9.219 24.758 1.00 15.03 23 GLU C O 1
ATOM 654 N N . LEU C 1 25 ? 2.491 8.476 22.697 1.00 14.77 24 LEU C N 1
ATOM 655 C CA . LEU C 1 25 ? 1.333 7.664 23.129 1.00 14.68 24 LEU C CA 1
ATOM 656 C C . LEU C 1 25 ? 1.813 6.576 24.091 1.00 15.12 24 LEU C C 1
ATOM 657 O O . LEU C 1 25 ? 1.195 6.395 25.151 1.00 15.85 24 LEU C O 1
ATOM 662 N N . ALA C 1 26 ? 2.885 5.879 23.739 1.00 14.12 25 ALA C N 1
ATOM 663 C CA . ALA C 1 26 ? 3.439 4.788 24.559 1.00 16.22 25 ALA C CA 1
ATOM 664 C C . ALA C 1 26 ? 3.851 5.376 25.907 1.00 16.14 25 ALA C C 1
ATOM 665 O O . ALA C 1 26 ? 3.563 4.742 26.934 1.00 17.73 25 ALA C O 1
ATOM 667 N N . ALA C 1 27 ? 4.513 6.529 25.927 1.00 16.41 26 ALA C N 1
ATOM 668 C CA . ALA C 1 27 ? 4.991 7.153 27.177 1.00 16.87 26 ALA C CA 1
ATOM 669 C C . ALA C 1 27 ? 3.783 7.469 28.050 1.00 17.08 26 ALA C C 1
ATOM 670 O O . ALA C 1 27 ? 3.864 7.226 29.274 1.00 18.88 26 ALA C O 1
ATOM 672 N N . LEU C 1 28 ? 2.695 7.969 27.475 1.00 16.22 27 LEU C N 1
ATOM 673 C CA . LEU C 1 28 ? 1.477 8.275 28.265 1.00 17.00 27 LEU C CA 1
ATOM 674 C C . LEU C 1 28 ? 0.891 6.968 28.809 1.00 17.89 27 LEU C C 1
ATOM 675 O O . LEU C 1 28 ? 0.496 6.922 30.006 1.00 19.40 27 LEU C O 1
ATOM 680 N N . LYS C 1 29 ? 0.831 5.938 27.973 1.00 18.33 28 LYS C N 1
ATOM 681 C CA . LYS C 1 29 ? 0.221 4.643 28.371 1.00 20.53 28 LYS C CA 1
ATOM 682 C C . LYS C 1 29 ? 1.009 4.027 29.522 1.00 20.88 28 LYS C C 1
ATOM 683 O O . LYS C 1 29 ? 0.405 3.575 30.496 1.00 24.73 28 LYS C O 1
ATOM 699 N N . GLY C 1 31 ? 3.111 5.581 31.580 1.00 26.08 30 GLY C N 1
ATOM 700 C CA . GLY C 1 31 ? 3.179 6.472 32.726 1.00 27.56 30 GLY C CA 1
ATOM 701 C C . GLY C 1 31 ? 1.897 6.436 33.548 1.00 29.22 30 GLY C C 1
ATOM 702 O O . GLY C 1 31 ? 0.771 6.117 33.122 0.80 29.87 30 GLY C O 1
#